Protein AF-A7A6E0-F1 (afdb_monomer_lite)

pLDDT: mean 77.54, std 18.57, range [25.53, 94.31]

Structure (mmCIF, N/CA/C/O backbone):
data_AF-A7A6E0-F1
#
_entry.id   AF-A7A6E0-F1
#
loop_
_atom_site.group_PDB
_atom_site.id
_atom_site.type_symbol
_atom_site.label_atom_id
_atom_site.label_alt_id
_atom_site.label_comp_id
_atom_site.label_asym_id
_atom_site.label_entity_id
_atom_site.label_seq_id
_atom_site.pdbx_PDB_ins_code
_atom_site.Cartn_x
_atom_site.Cartn_y
_atom_site.Cartn_z
_atom_site.occupancy
_atom_site.B_iso_or_equiv
_atom_site.auth_seq_id
_atom_site.auth_comp_id
_atom_site.auth_asym_id
_atom_site.auth_atom_id
_atom_site.pdbx_PDB_model_num
ATOM 1 N N . MET A 1 1 ? -5.226 5.554 20.404 1.00 52.41 1 MET A N 1
ATOM 2 C CA . MET A 1 1 ? -4.936 4.900 19.117 1.00 52.41 1 MET A CA 1
ATOM 3 C C . MET A 1 1 ? -5.571 3.528 19.182 1.00 52.41 1 MET A C 1
ATOM 5 O O . MET A 1 1 ? -5.140 2.725 19.998 1.00 52.41 1 MET A O 1
ATOM 9 N N . GLY A 1 2 ? -6.699 3.345 18.499 1.00 68.44 2 GLY A N 1
ATOM 10 C CA . GLY A 1 2 ? -7.422 2.074 18.476 1.00 68.44 2 GLY A CA 1
ATOM 11 C C . GLY A 1 2 ? -6.882 1.153 17.385 1.00 68.44 2 GLY A C 1
ATOM 12 O O . GLY A 1 2 ? -6.129 1.584 16.515 1.00 68.44 2 GLY A O 1
ATOM 13 N N . ARG A 1 3 ? -7.260 -0.125 17.445 1.00 83.88 3 ARG A N 1
ATOM 14 C CA . ARG A 1 3 ? -7.117 -1.059 16.326 1.00 83.88 3 ARG A CA 1
ATOM 15 C C . ARG A 1 3 ? -8.488 -1.147 15.656 1.00 83.88 3 ARG A C 1
ATOM 17 O O . ARG A 1 3 ? -9.382 -1.706 16.295 1.00 83.88 3 ARG A O 1
ATOM 24 N N . PRO A 1 4 ? -8.682 -0.593 14.444 1.00 90.12 4 PRO A N 1
ATOM 25 C CA . PRO A 1 4 ? -9.969 -0.693 13.776 1.00 90.12 4 PRO A CA 1
ATOM 26 C C . PRO A 1 4 ? -10.285 -2.168 13.513 1.00 90.12 4 PRO A C 1
ATOM 28 O O . PRO A 1 4 ? -9.453 -2.920 12.998 1.00 90.12 4 PRO A O 1
ATOM 31 N N . THR A 1 5 ? -11.482 -2.591 13.900 1.00 87.31 5 THR A N 1
ATOM 32 C CA . THR A 1 5 ? -11.969 -3.968 13.743 1.00 87.31 5 THR A CA 1
ATOM 33 C C . THR A 1 5 ? -12.802 -4.147 12.477 1.00 87.31 5 THR A C 1
ATOM 35 O O . THR A 1 5 ? -12.929 -5.265 11.973 1.00 87.31 5 THR A O 1
ATOM 38 N N . ASN A 1 6 ? -13.318 -3.047 11.924 1.00 90.19 6 ASN A N 1
ATOM 39 C CA . ASN A 1 6 ? -14.008 -2.996 10.641 1.00 90.19 6 ASN A CA 1
ATOM 40 C C . ASN A 1 6 ? -13.585 -1.750 9.828 1.00 90.19 6 ASN A C 1
ATOM 42 O O . ASN A 1 6 ? -13.029 -0.808 10.393 1.00 90.19 6 ASN A O 1
ATOM 46 N N . PRO A 1 7 ? -13.822 -1.735 8.502 1.00 91.69 7 PRO A N 1
ATOM 47 C CA . PRO A 1 7 ? -13.460 -0.609 7.643 1.00 91.69 7 PRO A CA 1
ATOM 48 C C . PRO A 1 7 ? -14.060 0.737 8.042 1.00 91.69 7 PRO A C 1
ATOM 50 O O . PRO A 1 7 ? -13.391 1.755 7.901 1.00 91.69 7 PRO A O 1
ATOM 53 N N . ASP A 1 8 ? -15.301 0.761 8.525 1.00 91.56 8 ASP A N 1
ATOM 54 C CA . ASP A 1 8 ? -16.018 2.012 8.781 1.00 91.56 8 ASP A CA 1
ATOM 55 C C . ASP A 1 8 ? -15.392 2.786 9.959 1.00 91.56 8 ASP A C 1
ATOM 57 O O . ASP A 1 8 ? -15.348 4.017 9.943 1.00 91.56 8 ASP A O 1
ATOM 61 N N . GLU A 1 9 ? -14.779 2.076 10.913 1.00 92.69 9 GLU A N 1
ATOM 62 C CA . GLU A 1 9 ? -14.007 2.667 12.016 1.00 92.69 9 GLU A CA 1
ATOM 63 C C . GLU A 1 9 ? -12.779 3.466 11.544 1.00 92.69 9 GLU A C 1
ATOM 65 O O . GLU A 1 9 ? -12.285 4.318 12.284 1.00 92.69 9 GLU A O 1
ATOM 70 N N . LEU A 1 10 ? -12.279 3.264 10.317 1.00 91.19 10 LEU A N 1
ATOM 71 C CA . LEU A 1 10 ? -11.145 4.044 9.796 1.00 91.19 10 LEU A CA 1
ATOM 72 C C . LEU A 1 10 ? -11.450 5.547 9.725 1.00 91.19 10 LEU A C 1
ATOM 74 O O . LEU A 1 10 ? -10.531 6.355 9.851 1.00 91.19 10 LEU A O 1
ATOM 78 N N . ALA A 1 11 ? -12.722 5.930 9.571 1.00 90.06 11 ALA A N 1
ATOM 79 C CA . ALA A 1 11 ? -13.142 7.331 9.567 1.00 90.06 11 ALA A CA 1
ATOM 80 C C . ALA A 1 11 ? -12.961 8.019 10.935 1.00 90.06 11 ALA A C 1
ATOM 82 O O . ALA A 1 11 ? -12.875 9.246 11.006 1.00 90.06 11 ALA A O 1
ATOM 83 N N . GLU A 1 12 ? -12.881 7.238 12.013 1.00 91.00 12 GLU A N 1
ATOM 84 C CA . GLU A 1 12 ? -12.679 7.714 13.385 1.00 91.00 12 GLU A CA 1
ATOM 85 C C . GLU A 1 12 ? -11.194 7.748 13.785 1.00 91.00 12 GLU A C 1
ATOM 87 O O . GLU A 1 12 ? -10.837 8.269 14.844 1.00 91.00 12 GLU A O 1
ATOM 92 N N . HIS A 1 13 ? -10.311 7.210 12.938 1.00 91.62 13 HIS A N 1
ATOM 93 C CA . HIS A 1 13 ? -8.877 7.116 13.189 1.00 91.62 13 HIS A CA 1
ATOM 94 C C . HIS A 1 13 ? -8.094 8.205 12.451 1.00 91.62 13 HIS A C 1
ATOM 96 O O . HIS A 1 13 ? -8.514 8.756 11.432 1.00 91.62 13 HIS A O 1
ATOM 102 N N . VAL A 1 14 ? -6.898 8.509 12.964 1.00 92.25 14 VAL A N 1
ATOM 103 C CA . VAL A 1 14 ? -5.957 9.371 12.246 1.00 92.25 14 VAL A CA 1
ATOM 104 C C . VAL A 1 14 ? -5.436 8.598 11.043 1.00 92.25 14 VAL A C 1
ATOM 106 O O . VAL A 1 14 ? -4.743 7.595 11.203 1.00 92.25 14 VAL A O 1
ATOM 109 N N . THR A 1 15 ? -5.762 9.073 9.845 1.00 92.50 15 THR A N 1
ATOM 110 C CA . THR A 1 15 ? -5.303 8.484 8.584 1.00 92.50 15 THR A CA 1
ATOM 111 C C . THR A 1 15 ? -4.306 9.394 7.876 1.00 92.50 15 THR A C 1
ATOM 113 O O . THR A 1 15 ? -4.340 10.621 8.017 1.00 92.50 15 THR A O 1
ATOM 116 N N . LEU A 1 16 ? -3.398 8.786 7.123 1.00 91.44 16 LEU A N 1
ATOM 117 C CA . LEU A 1 16 ? -2.442 9.438 6.237 1.00 91.44 16 LEU A CA 1
ATOM 118 C C . LEU A 1 16 ? -2.724 8.922 4.828 1.00 91.44 16 LEU A C 1
ATOM 120 O O . LEU A 1 16 ? -2.949 7.727 4.647 1.00 91.44 16 LEU A O 1
ATOM 124 N N . SER A 1 17 ? -2.750 9.806 3.836 1.00 88.50 17 SER A N 1
ATOM 125 C CA . SER A 1 17 ? -3.160 9.427 2.482 1.00 88.50 17 SER A CA 1
ATOM 126 C C . SER A 1 17 ? -2.133 9.840 1.444 1.00 88.50 17 SER A C 1
ATOM 128 O O . SER A 1 17 ? -1.552 10.925 1.521 1.00 88.50 17 SER A O 1
ATOM 130 N N . ILE A 1 18 ? -1.949 8.968 0.454 1.00 81.75 18 ILE A N 1
ATOM 131 C CA . ILE A 1 18 ? -1.327 9.321 -0.813 1.00 81.75 18 ILE A CA 1
ATOM 132 C C . ILE A 1 18 ? -2.456 9.676 -1.783 1.00 81.75 18 ILE A C 1
ATOM 134 O O . ILE A 1 18 ? -3.213 8.809 -2.213 1.00 81.75 18 ILE A O 1
ATOM 138 N N . SER A 1 19 ? -2.667 10.959 -2.058 1.00 71.88 19 SER A N 1
ATOM 139 C CA . SER A 1 19 ? -3.708 11.365 -3.005 1.00 71.88 19 SER A CA 1
ATOM 140 C C . SER A 1 19 ? -3.398 12.715 -3.625 1.00 71.88 19 SER A C 1
ATOM 142 O O . SER A 1 19 ? -2.947 13.636 -2.949 1.00 71.88 19 SER A O 1
ATOM 144 N N . GLU A 1 20 ? -3.686 12.808 -4.918 1.00 58.03 20 GLU A N 1
ATOM 145 C CA . GLU A 1 20 ? -3.647 14.039 -5.707 1.00 58.03 20 GLU A CA 1
ATOM 146 C C . GLU A 1 20 ? -5.023 14.735 -5.765 1.00 58.03 20 GLU A C 1
ATOM 148 O O . GLU A 1 20 ? -5.102 15.879 -6.206 1.00 58.03 20 GLU A O 1
ATOM 153 N N . ASP A 1 21 ? -6.102 14.074 -5.318 1.00 59.97 21 ASP A N 1
ATOM 154 C CA . ASP A 1 21 ? -7.482 14.561 -5.449 1.00 59.97 21 ASP A CA 1
ATOM 155 C C . ASP A 1 21 ? -8.117 14.848 -4.078 1.00 59.97 21 ASP A C 1
ATOM 157 O O . ASP A 1 21 ? -8.512 13.951 -3.325 1.00 59.97 21 ASP A O 1
ATOM 161 N N . ASP A 1 22 ? -8.195 16.137 -3.751 1.00 56.34 22 ASP A N 1
ATOM 162 C CA . ASP A 1 22 ? -8.645 16.679 -2.465 1.00 56.34 22 ASP A CA 1
ATOM 163 C C . ASP A 1 22 ? -10.154 16.463 -2.230 1.00 56.34 22 ASP A C 1
ATOM 165 O O . ASP A 1 22 ? -10.637 16.454 -1.098 1.00 56.34 22 ASP A O 1
ATOM 169 N N . ALA A 1 23 ? -10.930 16.256 -3.302 1.00 55.97 23 ALA A N 1
ATOM 170 C CA . ALA A 1 23 ? -12.384 16.323 -3.222 1.00 55.97 23 ALA A CA 1
ATOM 171 C C . ALA A 1 23 ? -13.017 15.133 -2.484 1.00 55.97 23 ALA A C 1
ATOM 173 O O . ALA A 1 23 ? -14.088 15.311 -1.898 1.00 55.97 23 ALA A O 1
ATOM 174 N N . ARG A 1 24 ? -12.408 13.933 -2.513 1.00 60.00 24 ARG A N 1
ATOM 175 C CA . ARG A 1 24 ? -12.902 12.720 -1.819 1.00 60.00 24 ARG A CA 1
ATOM 176 C C . ARG A 1 24 ? -11.765 11.738 -1.540 1.00 60.00 24 ARG A C 1
ATOM 178 O O . ARG A 1 24 ? -11.550 10.800 -2.304 1.00 60.00 24 ARG A O 1
ATOM 185 N N . GLN A 1 25 ? -11.084 11.911 -0.412 1.00 77.94 25 GLN A N 1
ATOM 186 C CA . GLN A 1 25 ? -10.155 10.910 0.116 1.00 77.94 25 GLN A CA 1
ATOM 187 C C . GLN A 1 25 ? -10.952 9.655 0.484 1.00 77.94 25 GLN A C 1
ATOM 189 O O . GLN A 1 25 ? -11.584 9.589 1.536 1.00 77.94 25 GLN A O 1
ATOM 194 N N . ARG A 1 26 ? -11.003 8.689 -0.432 1.00 86.19 26 ARG A N 1
ATOM 195 C CA . ARG A 1 26 ? -11.821 7.487 -0.295 1.00 86.19 26 ARG A CA 1
ATOM 196 C C . ARG A 1 26 ? -10.959 6.256 -0.470 1.00 86.19 26 ARG A C 1
ATOM 198 O O . ARG A 1 26 ? -10.332 6.081 -1.511 1.00 86.19 26 ARG A O 1
ATOM 205 N N . TRP A 1 27 ? -10.991 5.377 0.519 1.00 88.94 27 TRP A N 1
ATOM 206 C CA . TRP A 1 27 ? -10.395 4.054 0.404 1.00 88.94 27 TRP A CA 1
ATOM 207 C C . TRP A 1 27 ? -11.464 3.052 -0.007 1.00 88.94 27 TRP A C 1
ATOM 209 O O . TRP A 1 27 ? -12.527 2.971 0.606 1.00 88.94 27 TRP A O 1
ATOM 219 N N . GLU A 1 28 ? -11.187 2.309 -1.071 1.00 89.00 28 GLU A N 1
ATOM 220 C CA . GLU A 1 28 ? -11.966 1.139 -1.459 1.00 89.00 28 GLU A CA 1
ATOM 221 C C . GLU A 1 28 ? -11.259 -0.099 -0.909 1.00 89.00 28 GLU A C 1
ATOM 223 O O . GLU A 1 28 ? -10.079 -0.313 -1.175 1.00 89.00 28 GLU A O 1
ATOM 228 N N . LEU A 1 29 ? -11.967 -0.875 -0.096 1.00 90.12 29 LEU A N 1
ATOM 229 C CA . LEU A 1 29 ? -11.460 -2.046 0.601 1.00 90.12 29 LEU A CA 1
ATOM 230 C C . LEU A 1 29 ? -12.304 -3.254 0.204 1.00 90.12 29 LEU A C 1
ATOM 232 O O . LEU A 1 29 ? -13.528 -3.236 0.323 1.00 90.12 29 LEU A O 1
ATOM 236 N N . HIS A 1 30 ? -11.642 -4.302 -0.263 1.00 88.44 30 HIS A N 1
ATOM 237 C CA . HIS A 1 30 ? -12.234 -5.580 -0.624 1.00 88.44 30 HIS A CA 1
ATOM 238 C C . HIS A 1 30 ? -12.072 -6.551 0.541 1.00 88.44 30 HIS A C 1
ATOM 240 O O . HIS A 1 30 ? -10.948 -6.855 0.940 1.00 88.44 30 HIS A O 1
ATOM 246 N N . GLY A 1 31 ? -13.189 -6.996 1.095 1.00 87.56 31 GLY A N 1
ATOM 247 C CA . GLY A 1 31 ? -13.259 -7.902 2.230 1.00 87.56 31 GLY A CA 1
ATOM 248 C C . GLY A 1 31 ? -13.436 -9.366 1.821 1.00 87.56 31 GLY A C 1
ATOM 249 O O . GLY A 1 31 ? -13.402 -9.707 0.630 1.00 87.56 31 GLY A O 1
ATOM 250 N N . PRO A 1 32 ? -13.643 -10.251 2.810 1.00 83.44 32 PRO A N 1
ATOM 251 C CA . PRO A 1 32 ? -14.015 -11.638 2.559 1.00 83.44 32 PRO A CA 1
ATOM 252 C C . PRO A 1 32 ? -15.332 -11.724 1.770 1.00 83.44 32 PRO A C 1
ATOM 254 O O . PRO A 1 32 ? -16.127 -10.786 1.737 1.00 83.44 32 PRO A O 1
ATOM 257 N N . ASP A 1 33 ? -15.543 -12.849 1.087 1.00 83.62 33 ASP A N 1
ATOM 258 C CA . ASP A 1 33 ? -16.775 -13.147 0.339 1.00 83.62 33 ASP A CA 1
ATOM 259 C C . ASP A 1 33 ? -17.145 -12.131 -0.763 1.00 83.62 33 ASP A C 1
ATOM 261 O O . ASP A 1 33 ? -18.291 -12.049 -1.205 1.00 83.62 33 ASP A O 1
ATOM 265 N N . GLY A 1 34 ? -16.154 -11.378 -1.258 1.00 83.75 34 GLY A N 1
ATOM 266 C CA . GLY A 1 34 ? -16.340 -10.388 -2.323 1.00 83.75 34 GLY A CA 1
ATOM 267 C C . GL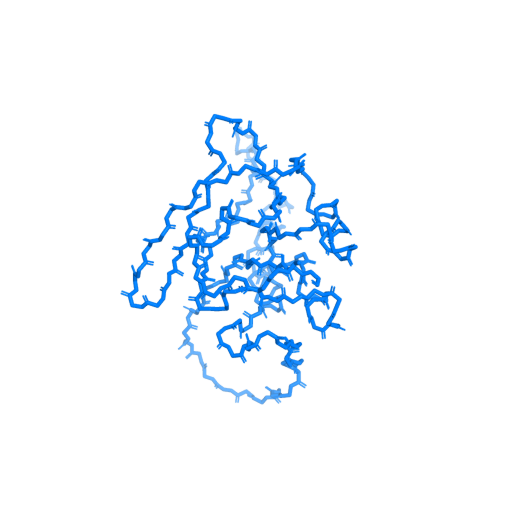Y A 1 34 ? -16.950 -9.073 -1.841 1.00 83.75 34 GLY A C 1
ATOM 268 O O . GLY A 1 34 ? -17.394 -8.267 -2.661 1.00 83.75 34 GLY A O 1
ATOM 269 N N . GLU A 1 35 ? -16.974 -8.847 -0.529 1.00 90.44 35 GLU A N 1
ATOM 270 C CA . GLU A 1 35 ? -17.453 -7.607 0.056 1.00 90.44 35 GLU A CA 1
ATOM 271 C C . GLU A 1 35 ? -16.611 -6.412 -0.406 1.00 90.44 35 GLU A C 1
ATOM 273 O O . GLU A 1 35 ? -15.391 -6.497 -0.521 1.00 90.44 35 GLU A O 1
ATOM 278 N N . VAL A 1 36 ? -17.259 -5.275 -0.661 1.00 90.50 36 VAL A N 1
ATOM 279 C CA . VAL A 1 36 ? -16.574 -4.017 -0.972 1.00 90.50 36 VAL A CA 1
ATOM 280 C C . VAL A 1 36 ? -17.070 -2.943 -0.019 1.00 90.50 36 VAL A C 1
ATOM 282 O O . VAL A 1 36 ? -18.277 -2.743 0.145 1.00 90.50 36 VAL A O 1
ATOM 285 N N . ARG A 1 37 ? -16.135 -2.239 0.611 1.00 91.38 37 ARG A N 1
ATOM 286 C CA . ARG A 1 37 ? -16.395 -1.081 1.462 1.00 91.38 37 ARG A CA 1
ATOM 287 C C . ARG A 1 37 ? -15.670 0.132 0.923 1.00 91.38 37 ARG A C 1
ATOM 289 O O . ARG A 1 37 ? -14.507 0.061 0.548 1.00 91.38 37 ARG A O 1
ATOM 296 N N . LYS A 1 38 ? -16.387 1.248 0.860 1.00 90.94 38 LYS A N 1
ATOM 297 C CA . LYS A 1 38 ? -15.853 2.538 0.434 1.00 90.94 38 LYS A CA 1
ATOM 298 C C . LYS A 1 38 ? -15.913 3.466 1.630 1.00 90.94 38 LYS A C 1
ATOM 300 O O 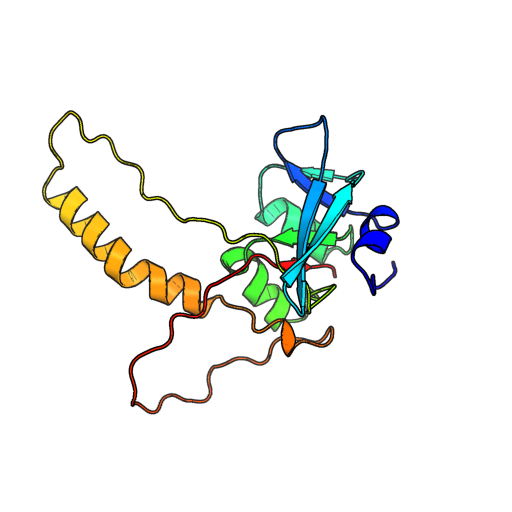. LYS A 1 38 ? -17.001 3.884 2.008 1.00 90.94 38 LYS A O 1
ATOM 305 N N . VAL A 1 39 ? -14.758 3.760 2.205 1.00 90.44 39 VAL A N 1
ATOM 306 C CA . VAL A 1 39 ? -14.653 4.572 3.415 1.00 90.44 39 VAL A CA 1
ATOM 307 C C . VAL A 1 39 ? -14.189 5.962 3.024 1.00 90.44 39 VAL A C 1
ATOM 309 O O . VAL A 1 39 ? -13.161 6.112 2.362 1.00 90.44 39 VAL A O 1
ATOM 312 N N . GLU A 1 40 ? -14.965 6.973 3.396 1.00 90.06 40 GLU A N 1
ATOM 313 C CA . GLU A 1 40 ? -14.566 8.370 3.246 1.00 90.06 40 GLU A CA 1
ATOM 314 C C . GLU A 1 40 ? -13.730 8.787 4.448 1.00 90.06 40 GLU A C 1
ATOM 316 O O . GLU A 1 40 ? -14.111 8.575 5.598 1.00 90.06 40 GLU A O 1
ATOM 321 N N . LEU A 1 41 ? -12.574 9.373 4.169 1.00 88.12 41 LEU A N 1
ATOM 322 C CA . LEU A 1 41 ? -11.570 9.699 5.163 1.00 88.12 41 LEU A CA 1
ATOM 323 C C . LEU A 1 41 ? -11.312 11.196 5.189 1.00 88.12 41 LEU A C 1
ATOM 325 O O . LEU A 1 41 ? -11.511 11.914 4.209 1.00 88.12 41 LEU A O 1
ATOM 329 N N . LYS A 1 42 ? -10.812 11.655 6.333 1.00 88.19 42 LYS A N 1
ATOM 330 C CA . LYS A 1 42 ? -10.268 13.000 6.515 1.00 88.19 42 LYS A CA 1
ATOM 331 C C . LYS A 1 42 ? -8.807 12.859 6.944 1.00 88.19 42 LYS A C 1
ATOM 333 O O . LYS A 1 42 ? -8.533 12.909 8.145 1.00 88.19 42 LYS A O 1
ATOM 338 N N . PRO A 1 43 ? -7.884 12.611 5.995 1.00 89.12 43 PRO A N 1
ATOM 339 C CA . PRO A 1 43 ? -6.490 12.374 6.321 1.00 89.12 43 PRO A CA 1
ATOM 340 C C . PRO A 1 43 ? -5.894 13.585 7.026 1.00 89.12 43 PRO A C 1
ATOM 342 O O . PRO A 1 43 ? -6.113 14.729 6.629 1.00 89.12 43 PRO A O 1
ATOM 345 N N . ARG A 1 44 ? -5.116 13.331 8.074 1.00 89.44 44 ARG A N 1
ATOM 346 C CA . ARG A 1 44 ? -4.410 14.383 8.809 1.00 89.44 44 ARG A CA 1
ATOM 347 C C . ARG A 1 44 ? -3.173 14.863 8.064 1.00 89.44 44 ARG A C 1
ATOM 349 O O . ARG A 1 44 ? -2.785 16.020 8.193 1.00 89.44 44 ARG A O 1
ATOM 356 N N . VAL A 1 45 ? -2.558 13.956 7.314 1.00 88.69 45 VAL A N 1
ATOM 357 C CA . VAL A 1 45 ? -1.430 14.235 6.435 1.00 88.69 45 VAL A CA 1
ATOM 358 C C . VAL A 1 45 ? -1.759 13.676 5.064 1.00 88.69 45 VAL A C 1
ATOM 360 O O . VAL A 1 45 ? -2.223 12.541 4.937 1.00 88.69 45 VAL A O 1
ATOM 363 N N . MET A 1 46 ? -1.490 14.481 4.046 1.00 87.38 46 MET A N 1
ATOM 364 C CA . MET A 1 46 ? -1.507 14.057 2.657 1.00 87.38 46 MET A CA 1
ATOM 365 C C . MET A 1 46 ? -0.102 14.224 2.096 1.00 87.38 46 MET A C 1
ATOM 367 O O . MET A 1 46 ? 0.549 15.241 2.333 1.00 87.38 46 MET A O 1
ATOM 371 N N . GLY A 1 47 ? 0.376 13.200 1.402 1.00 82.25 47 GLY A N 1
ATOM 372 C CA . GLY A 1 47 ? 1.695 13.183 0.788 1.00 82.25 47 GLY A CA 1
ATOM 373 C C . GLY A 1 47 ? 1.666 12.529 -0.580 1.00 82.25 47 GLY A C 1
ATOM 374 O O . GLY A 1 47 ? 0.654 11.981 -0.999 1.00 82.25 47 GLY A O 1
ATOM 375 N N . PHE A 1 48 ? 2.801 12.572 -1.264 1.00 82.00 48 PHE A N 1
ATOM 376 C CA . PHE A 1 48 ? 3.006 11.967 -2.587 1.00 82.00 48 PHE A CA 1
ATOM 377 C C . PHE A 1 48 ? 4.187 10.985 -2.590 1.00 82.00 48 PHE A C 1
ATOM 379 O O . PHE A 1 48 ? 4.593 10.500 -3.641 1.00 82.00 48 PHE A O 1
ATOM 386 N N . ASP A 1 49 ? 4.733 10.679 -1.411 1.00 87.12 49 ASP A N 1
ATOM 387 C CA . ASP A 1 49 ? 5.903 9.825 -1.246 1.00 87.12 49 ASP A CA 1
ATOM 388 C C . ASP A 1 49 ? 5.640 8.734 -0.201 1.00 87.12 49 ASP A C 1
ATOM 390 O O . ASP A 1 49 ? 5.295 9.020 0.950 1.00 87.12 49 ASP A O 1
ATOM 394 N N . PHE A 1 50 ? 5.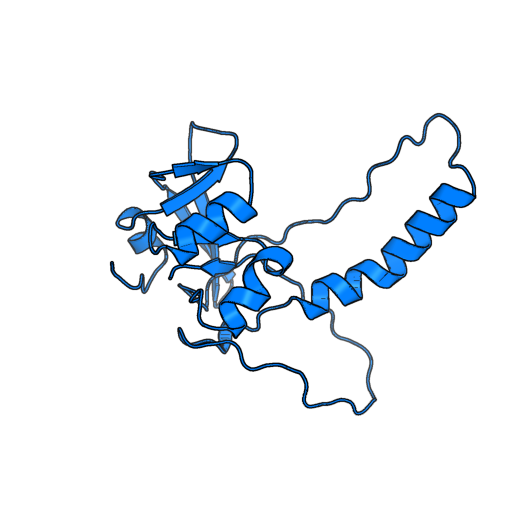786 7.471 -0.604 1.00 90.88 50 PHE A N 1
ATOM 395 C CA . PHE A 1 50 ? 5.549 6.327 0.278 1.00 90.88 50 PHE A CA 1
ATOM 396 C C . PHE A 1 50 ? 6.540 6.258 1.452 1.00 90.88 50 PHE A C 1
ATOM 398 O O . PHE A 1 50 ? 6.066 6.089 2.573 1.00 90.88 50 PHE A O 1
ATOM 405 N N . PRO A 1 51 ? 7.866 6.432 1.260 1.00 92.25 51 PRO A N 1
ATOM 406 C CA . PRO A 1 51 ? 8.822 6.587 2.356 1.00 92.25 51 PRO A CA 1
ATOM 407 C C . PRO A 1 51 ? 8.410 7.615 3.416 1.00 92.25 51 PRO A C 1
ATOM 409 O O . PRO A 1 51 ? 8.485 7.319 4.606 1.00 92.25 51 PRO A O 1
ATOM 412 N N . MET A 1 52 ? 7.917 8.792 3.013 1.00 93.00 52 MET A N 1
ATOM 413 C CA . MET A 1 52 ? 7.415 9.795 3.960 1.00 93.00 52 MET A CA 1
ATOM 414 C C . MET A 1 52 ? 6.241 9.262 4.796 1.00 93.00 52 MET A C 1
ATOM 416 O O . MET A 1 52 ? 6.236 9.395 6.020 1.00 93.00 52 MET A O 1
ATOM 420 N N . LEU A 1 53 ? 5.236 8.664 4.149 1.00 93.25 53 LEU A N 1
ATOM 421 C CA . LEU A 1 53 ? 4.059 8.120 4.836 1.00 93.25 53 LEU A CA 1
ATOM 422 C C . LEU A 1 53 ? 4.412 6.933 5.739 1.00 93.25 53 LEU A C 1
ATOM 424 O O . LEU A 1 53 ? 3.849 6.809 6.823 1.00 93.25 53 LEU A O 1
ATOM 428 N N . MET A 1 54 ? 5.354 6.094 5.309 1.00 94.31 54 MET A N 1
ATOM 429 C CA . MET A 1 54 ? 5.890 4.980 6.085 1.00 94.31 54 MET A CA 1
ATOM 430 C C . MET A 1 54 ? 6.594 5.478 7.347 1.00 94.31 54 MET A C 1
ATOM 432 O O . MET A 1 54 ? 6.236 5.041 8.433 1.00 94.31 54 MET A O 1
ATOM 436 N N . ALA A 1 55 ? 7.490 6.461 7.232 1.00 93.75 55 ALA A N 1
ATOM 437 C CA . ALA A 1 55 ? 8.168 7.040 8.390 1.00 93.75 55 ALA A CA 1
ATOM 438 C C . ALA A 1 55 ? 7.174 7.649 9.396 1.00 93.75 55 ALA A C 1
ATOM 440 O O . ALA A 1 55 ? 7.324 7.490 10.602 1.00 93.75 55 ALA A O 1
ATOM 441 N N . LEU A 1 56 ? 6.118 8.322 8.923 1.00 93.56 56 LEU A N 1
ATOM 442 C CA . LEU A 1 56 ? 5.059 8.831 9.802 1.00 93.56 56 LEU A CA 1
ATOM 443 C C . LEU A 1 56 ? 4.278 7.698 10.483 1.00 93.56 56 LEU A C 1
ATOM 445 O O . LEU A 1 56 ? 3.949 7.809 11.665 1.00 93.56 56 LEU A O 1
ATOM 449 N N . ALA A 1 57 ? 3.986 6.620 9.756 1.00 93.56 57 ALA A N 1
ATOM 450 C CA . ALA A 1 57 ? 3.317 5.452 10.313 1.00 93.56 57 ALA A CA 1
ATOM 451 C C . ALA A 1 57 ? 4.177 4.779 11.390 1.00 93.56 57 ALA A C 1
ATOM 453 O O . ALA A 1 57 ? 3.656 4.545 12.471 1.00 93.56 57 ALA A O 1
ATOM 454 N N . GLU A 1 58 ? 5.479 4.584 11.154 1.00 93.62 58 GLU A N 1
ATOM 455 C CA . GLU A 1 58 ? 6.449 4.018 12.113 1.00 93.62 58 GLU A CA 1
ATOM 456 C C . GLU A 1 58 ? 6.577 4.854 13.395 1.00 93.62 58 GLU A C 1
ATOM 458 O O . GLU A 1 58 ? 6.814 4.322 14.476 1.00 93.62 58 GLU A O 1
ATOM 463 N N . GLN A 1 59 ? 6.394 6.175 13.302 1.00 93.06 59 GLN A N 1
ATOM 464 C CA . GLN A 1 59 ? 6.347 7.065 14.469 1.00 93.06 59 GLN A CA 1
ATOM 465 C C . GLN A 1 59 ? 4.974 7.080 15.167 1.00 93.06 59 GLN A C 1
ATOM 467 O O . GLN A 1 59 ? 4.751 7.878 16.079 1.00 93.06 59 GLN A O 1
ATOM 472 N N . GLY A 1 60 ? 4.027 6.242 14.736 1.00 91.00 60 GLY A N 1
ATOM 473 C CA . GLY A 1 60 ? 2.691 6.152 15.318 1.00 91.00 60 GLY A CA 1
ATOM 474 C C . GLY A 1 60 ? 1.811 7.365 15.031 1.00 91.00 60 GLY A C 1
ATOM 475 O O . GLY A 1 60 ? 0.922 7.675 15.820 1.00 91.00 60 GLY A O 1
ATOM 476 N N . VAL A 1 61 ? 2.037 8.086 13.928 1.00 92.88 61 VAL A N 1
ATOM 477 C CA . VAL A 1 61 ? 1.235 9.275 13.587 1.00 92.88 61 VAL A CA 1
ATOM 478 C C . VAL A 1 61 ? -0.172 8.891 13.119 1.00 92.88 61 VAL A C 1
ATOM 480 O O . VAL A 1 61 ? -1.119 9.634 13.383 1.00 92.88 61 VAL A O 1
ATOM 483 N N . GLY A 1 62 ? -0.336 7.747 12.451 1.00 91.94 62 GLY A N 1
ATOM 484 C CA . GLY A 1 62 ? -1.635 7.279 11.973 1.00 91.94 62 GLY A CA 1
ATOM 485 C C . GLY A 1 62 ? -1.569 6.041 11.079 1.00 91.94 62 GLY A C 1
ATOM 486 O O . GLY A 1 62 ? -0.521 5.418 10.930 1.00 91.94 62 GLY A O 1
ATOM 487 N N . ILE A 1 63 ? -2.714 5.720 10.478 1.00 93.69 63 ILE A N 1
ATOM 488 C CA . ILE A 1 63 ? -2.925 4.580 9.577 1.00 93.69 63 ILE A CA 1
ATOM 489 C C . ILE A 1 63 ? -2.738 5.035 8.133 1.00 93.69 63 ILE A C 1
ATOM 491 O O . ILE A 1 63 ? -3.285 6.063 7.735 1.00 93.69 63 ILE A O 1
ATOM 495 N N . THR A 1 64 ? -2.019 4.265 7.325 1.00 92.31 64 THR A N 1
ATOM 496 C CA . THR A 1 64 ? -1.773 4.595 5.914 1.00 92.31 64 THR A CA 1
ATOM 497 C C . THR A 1 64 ? -1.903 3.372 5.012 1.00 92.31 64 THR A C 1
ATOM 499 O O . THR A 1 64 ? -1.838 2.230 5.475 1.00 92.31 64 THR A O 1
ATOM 502 N N . LEU A 1 65 ? -2.075 3.612 3.711 1.00 89.31 65 LEU A N 1
ATOM 503 C CA . LEU A 1 65 ? -1.990 2.576 2.685 1.00 89.31 65 LEU A CA 1
ATOM 504 C C . LEU A 1 65 ? -0.608 2.605 2.045 1.00 89.31 65 LEU A C 1
ATOM 506 O O . LEU A 1 65 ? -0.199 3.620 1.479 1.00 89.31 65 LEU A O 1
ATOM 510 N N . LEU A 1 66 ? 0.088 1.472 2.103 1.00 88.62 66 LEU A N 1
ATOM 511 C CA . LEU A 1 66 ? 1.406 1.308 1.502 1.00 88.62 66 LEU A CA 1
ATOM 512 C C . LEU A 1 66 ? 1.414 0.082 0.575 1.00 88.62 66 LEU A C 1
ATOM 514 O O . LEU A 1 66 ? 0.770 -0.931 0.875 1.00 88.62 66 LEU A O 1
ATOM 518 N N . PRO A 1 67 ? 2.143 0.138 -0.553 1.00 87.25 67 PRO A N 1
ATOM 519 C CA . PRO A 1 67 ? 2.463 -1.052 -1.321 1.00 87.25 67 PRO A CA 1
ATOM 520 C C . PRO A 1 67 ? 3.280 -2.020 -0.465 1.00 87.25 67 PRO A C 1
ATOM 522 O O . PRO A 1 67 ? 4.212 -1.600 0.224 1.00 87.25 67 PRO A O 1
ATOM 525 N N . GLU A 1 68 ? 3.003 -3.320 -0.578 1.00 87.38 68 GLU A N 1
ATOM 526 C CA . GLU A 1 68 ? 3.771 -4.366 0.115 1.00 87.38 68 GLU A CA 1
ATOM 527 C C . GLU A 1 68 ? 5.275 -4.266 -0.205 1.00 87.38 68 GLU A C 1
ATOM 529 O O . GLU A 1 68 ? 6.117 -4.421 0.673 1.00 87.38 68 GLU A O 1
ATOM 534 N N . THR A 1 69 ? 5.639 -3.867 -1.430 1.00 84.94 69 THR A N 1
ATOM 535 C CA . THR A 1 69 ? 7.038 -3.629 -1.833 1.00 84.94 69 THR A CA 1
ATOM 536 C C . THR A 1 69 ? 7.757 -2.546 -1.027 1.00 84.94 69 THR A C 1
ATOM 538 O O . THR A 1 69 ? 8.981 -2.491 -1.070 1.00 84.94 69 THR A O 1
ATOM 541 N N . VAL A 1 70 ? 7.020 -1.670 -0.340 1.00 88.88 70 VAL A N 1
ATOM 542 C CA . VAL A 1 70 ? 7.571 -0.604 0.505 1.00 88.88 70 VAL A CA 1
ATOM 543 C C . VAL A 1 70 ? 7.584 -1.027 1.973 1.00 88.88 70 VAL A C 1
ATOM 545 O O . VAL A 1 70 ? 8.605 -0.881 2.634 1.00 88.88 70 VAL A O 1
ATOM 548 N N . CYS A 1 71 ? 6.475 -1.565 2.487 1.00 90.50 71 CYS A N 1
ATOM 549 C CA . CYS A 1 71 ? 6.299 -1.774 3.928 1.00 90.50 71 CYS A CA 1
ATOM 550 C C . CYS A 1 71 ? 6.607 -3.194 4.426 1.00 90.50 71 CYS A C 1
ATOM 552 O O . CYS A 1 71 ? 6.668 -3.399 5.637 1.00 90.50 71 CYS A O 1
ATOM 554 N N . ALA A 1 72 ? 6.808 -4.181 3.546 1.00 89.44 72 ALA A N 1
ATOM 555 C CA . ALA A 1 72 ? 6.867 -5.581 3.968 1.00 89.44 72 ALA A CA 1
ATOM 556 C C . ALA A 1 72 ? 7.996 -5.900 4.959 1.00 89.44 72 ALA A C 1
ATOM 558 O O . ALA A 1 72 ? 7.788 -6.689 5.878 1.00 89.44 72 ALA A O 1
ATOM 559 N N . GLU A 1 73 ? 9.165 -5.272 4.816 1.00 89.31 73 GLU A N 1
ATOM 560 C CA . GLU A 1 73 ? 10.269 -5.438 5.771 1.00 89.31 73 GLU A CA 1
ATOM 561 C C . GLU A 1 73 ? 9.940 -4.856 7.149 1.00 89.31 73 GLU A C 1
ATOM 563 O O . GLU A 1 73 ? 10.157 -5.526 8.155 1.00 89.31 73 GLU A O 1
ATOM 568 N N . ALA A 1 74 ? 9.372 -3.650 7.209 1.00 90.12 74 ALA A N 1
ATOM 569 C CA . ALA A 1 74 ? 8.978 -3.028 8.473 1.00 90.12 74 ALA A CA 1
ATOM 570 C C . ALA A 1 74 ? 7.872 -3.829 9.179 1.00 90.12 74 ALA A C 1
ATOM 572 O O . ALA A 1 74 ? 7.908 -4.009 10.396 1.00 90.12 74 ALA A O 1
ATOM 573 N N . VAL A 1 75 ? 6.942 -4.417 8.415 1.00 90.44 75 VAL A N 1
ATOM 574 C CA . VAL A 1 75 ? 5.932 -5.338 8.960 1.00 90.44 75 VAL A CA 1
ATOM 575 C C . VAL A 1 75 ? 6.563 -6.624 9.505 1.00 90.44 75 VAL A C 1
ATOM 577 O O . VAL A 1 75 ? 6.204 -7.078 10.591 1.00 90.44 75 VAL A O 1
ATOM 580 N N . ARG A 1 76 ? 7.527 -7.219 8.789 1.00 86.62 76 ARG A N 1
ATOM 581 C CA . ARG A 1 76 ? 8.271 -8.400 9.270 1.00 86.62 76 ARG A CA 1
ATOM 582 C C . ARG A 1 76 ? 9.047 -8.111 10.557 1.00 86.62 76 ARG A C 1
ATOM 584 O O . ARG A 1 76 ? 9.085 -8.952 11.450 1.00 86.62 76 ARG A O 1
ATOM 591 N N . ARG A 1 77 ? 9.622 -6.912 10.678 1.00 88.56 77 ARG A N 1
ATOM 592 C CA . ARG A 1 77 ? 10.363 -6.459 11.870 1.00 88.56 77 ARG A CA 1
ATOM 593 C C . ARG A 1 77 ? 9.467 -6.085 13.050 1.00 88.56 77 ARG A C 1
ATOM 595 O O . ARG A 1 77 ? 9.977 -5.922 14.154 1.00 88.56 77 ARG A O 1
ATOM 602 N N . GLY A 1 78 ? 8.157 -5.964 12.833 1.00 88.25 78 GLY A N 1
ATOM 603 C CA . GLY A 1 78 ? 7.213 -5.486 13.843 1.00 88.25 78 GLY A CA 1
ATOM 604 C C . GLY A 1 78 ? 7.313 -3.982 14.112 1.00 88.25 78 GLY A C 1
ATOM 605 O O . GLY A 1 78 ? 6.830 -3.522 15.139 1.00 88.25 78 GLY A O 1
ATOM 606 N N . GLU A 1 79 ? 7.943 -3.228 13.209 1.00 90.25 79 GLU A N 1
ATOM 607 C CA . GLU A 1 79 ? 7.971 -1.757 13.219 1.00 90.25 79 GLU A CA 1
ATOM 608 C C . GLU A 1 79 ? 6.648 -1.179 12.684 1.00 90.25 79 GLU A C 1
ATOM 610 O O . GLU A 1 79 ? 6.281 -0.050 13.000 1.00 90.25 79 GLU A O 1
ATOM 615 N N . LEU A 1 80 ? 5.920 -1.978 11.895 1.00 91.69 80 LEU A N 1
ATOM 616 C CA . LEU A 1 80 ? 4.559 -1.716 11.441 1.00 91.69 80 LEU A CA 1
ATOM 617 C C . LEU A 1 80 ? 3.671 -2.944 11.679 1.00 91.69 80 LEU A C 1
ATOM 619 O O . LEU A 1 80 ? 4.083 -4.088 11.495 1.00 91.69 80 LEU A O 1
ATOM 623 N N . GLU A 1 81 ? 2.415 -2.704 12.019 1.00 90.31 81 GLU A N 1
ATOM 624 C CA . GLU A 1 81 ? 1.346 -3.686 12.151 1.00 90.31 81 GLU A CA 1
ATOM 625 C C . GLU A 1 81 ? 0.344 -3.530 11.000 1.00 90.31 81 GLU A C 1
ATOM 627 O O . GLU A 1 81 ? -0.080 -2.429 10.653 1.00 90.31 81 GLU A O 1
ATOM 632 N N . VAL A 1 82 ? -0.088 -4.650 10.421 1.00 90.31 82 VAL A N 1
ATOM 633 C CA . VAL A 1 82 ? -1.203 -4.668 9.466 1.00 90.31 82 VAL A CA 1
ATOM 634 C C . VAL A 1 82 ? -2.526 -4.562 10.220 1.00 90.31 82 VAL A C 1
ATOM 636 O O . VAL A 1 82 ? -2.843 -5.419 11.046 1.00 90.31 82 VAL A O 1
ATOM 639 N N . VAL A 1 83 ? -3.334 -3.555 9.888 1.00 90.00 83 VAL A N 1
ATOM 640 C CA . VAL A 1 83 ? -4.716 -3.444 10.385 1.00 90.00 83 VAL A CA 1
ATOM 641 C C . VAL A 1 83 ? -5.680 -4.093 9.409 1.00 90.00 83 VAL A C 1
ATOM 643 O O . VAL A 1 83 ? -5.359 -4.250 8.240 1.00 90.00 83 VAL A O 1
ATOM 646 N N . LEU A 1 84 ? -6.879 -4.466 9.865 1.00 89.75 84 LEU A N 1
ATOM 647 C CA . LEU A 1 84 ? -7.915 -5.047 8.999 1.00 89.75 84 LEU A CA 1
ATOM 648 C C . LEU A 1 84 ? -7.376 -6.152 8.053 1.00 89.75 84 LEU A C 1
ATOM 650 O O . LEU A 1 84 ? -7.606 -6.082 6.849 1.00 89.75 84 LEU A O 1
ATOM 654 N N . PRO A 1 85 ? -6.692 -7.197 8.561 1.00 87.75 85 PRO A N 1
ATOM 655 C CA . PRO A 1 85 ? -5.957 -8.175 7.741 1.00 87.75 85 PRO A CA 1
ATOM 656 C C . PRO A 1 85 ? -6.803 -8.939 6.707 1.00 87.75 85 PRO A C 1
ATOM 658 O O . PRO A 1 85 ? -6.277 -9.482 5.735 1.00 87.75 85 PRO A O 1
ATOM 661 N N . ASN A 1 86 ? -8.122 -8.976 6.909 1.00 86.69 86 ASN A N 1
ATOM 662 C CA . ASN A 1 86 ? -9.083 -9.604 6.000 1.00 86.69 86 ASN A CA 1
ATOM 663 C C . ASN A 1 86 ? -9.529 -8.682 4.853 1.00 86.69 86 ASN A C 1
ATOM 665 O O . ASN A 1 86 ? -10.304 -9.107 3.999 1.00 86.69 86 ASN A O 1
ATOM 669 N N . TRP A 1 87 ? -9.067 -7.432 4.842 1.00 87.38 87 TRP A N 1
ATOM 670 C CA . TRP A 1 87 ? -9.415 -6.415 3.862 1.00 87.38 87 TRP A CA 1
ATOM 671 C C . TRP A 1 87 ? -8.193 -6.054 3.021 1.00 87.38 87 TRP A C 1
ATOM 673 O O . TRP A 1 87 ? -7.085 -5.904 3.532 1.00 87.38 87 TRP A O 1
ATOM 683 N N . ARG A 1 88 ? -8.392 -5.911 1.712 1.00 82.69 88 ARG A N 1
ATOM 684 C CA . ARG A 1 88 ? -7.329 -5.622 0.740 1.00 82.69 88 ARG A CA 1
ATOM 685 C C . ARG A 1 88 ? -7.709 -4.453 -0.156 1.00 82.69 88 ARG A C 1
ATOM 687 O O . ARG A 1 88 ? -8.886 -4.224 -0.419 1.00 82.69 88 ARG A O 1
ATOM 694 N N . LEU A 1 89 ? -6.715 -3.741 -0.676 1.00 78.56 89 LEU A N 1
ATOM 695 C CA . LEU A 1 89 ? -6.953 -2.752 -1.726 1.00 78.56 89 LEU A CA 1
ATOM 696 C C . LEU A 1 89 ? -7.268 -3.411 -3.082 1.00 78.56 89 LEU A C 1
ATOM 698 O O . LEU A 1 89 ? -6.872 -4.559 -3.318 1.00 78.56 89 LEU A O 1
ATOM 702 N N . PRO A 1 90 ? -7.890 -2.660 -4.014 1.00 73.81 90 PRO A N 1
ATOM 703 C CA . PRO A 1 90 ? -7.908 -3.012 -5.423 1.00 73.81 90 PRO A CA 1
ATOM 704 C C . PRO A 1 90 ? -6.495 -3.299 -5.931 1.00 73.81 90 PRO A C 1
ATOM 706 O O . PRO A 1 90 ? -5.520 -2.649 -5.545 1.00 73.81 90 PRO A O 1
ATOM 709 N N . GLN A 1 91 ? -6.382 -4.267 -6.833 1.00 71.19 91 GLN A N 1
ATOM 710 C CA . GLN A 1 91 ? -5.089 -4.642 -7.391 1.00 71.19 91 GLN A CA 1
ATOM 711 C C . GLN A 1 91 ? -4.563 -3.557 -8.326 1.00 71.19 91 GLN A C 1
ATOM 713 O O . GLN A 1 91 ? -5.203 -3.206 -9.318 1.00 71.19 91 GLN A O 1
ATOM 718 N N . GLY A 1 92 ? -3.371 -3.053 -8.007 1.00 70.25 92 GLY A N 1
ATOM 719 C CA . GLY A 1 92 ? -2.629 -2.148 -8.874 1.00 70.25 92 GLY A CA 1
ATOM 720 C C . GLY A 1 92 ? -2.047 -2.882 -10.083 1.00 70.25 92 GLY A C 1
ATOM 721 O O . GLY A 1 92 ? -1.681 -4.054 -10.003 1.00 70.25 92 GLY A O 1
ATOM 722 N N . ILE A 1 93 ? -1.937 -2.180 -11.211 1.00 78.25 93 ILE A N 1
ATOM 723 C CA . ILE A 1 93 ? -1.295 -2.697 -12.424 1.00 78.25 93 ILE A CA 1
ATOM 724 C C . ILE A 1 93 ? 0.061 -2.012 -12.588 1.00 78.25 93 ILE A C 1
ATOM 726 O O . ILE A 1 93 ? 0.142 -0.785 -12.684 1.00 78.25 93 ILE A O 1
ATOM 730 N N . PHE A 1 94 ? 1.126 -2.809 -12.666 1.00 81.12 94 PHE A N 1
ATOM 731 C CA . PHE A 1 94 ? 2.466 -2.317 -12.965 1.00 81.12 94 PHE A CA 1
ATOM 732 C C . PHE A 1 94 ? 2.647 -2.152 -14.478 1.00 81.12 94 PHE A C 1
ATOM 734 O O . PHE A 1 94 ? 2.524 -3.116 -15.235 1.00 81.12 94 PHE A O 1
ATOM 741 N N . HIS A 1 95 ? 2.939 -0.929 -14.921 1.00 84.06 95 HIS A N 1
ATOM 742 C CA . HIS A 1 95 ? 3.094 -0.594 -16.335 1.00 84.06 95 HIS A CA 1
ATOM 743 C C . HIS A 1 95 ? 4.540 -0.207 -16.654 1.00 84.06 95 HIS A C 1
ATOM 745 O O . HIS A 1 95 ? 5.128 0.634 -15.980 1.00 84.06 95 HIS A O 1
ATOM 751 N N . ALA A 1 96 ? 5.084 -0.756 -17.740 1.00 86.56 96 ALA A N 1
ATOM 752 C CA . ALA A 1 96 ? 6.319 -0.271 -18.349 1.00 86.56 96 ALA A CA 1
ATOM 753 C C . ALA A 1 96 ? 5.969 0.667 -19.515 1.00 86.56 96 ALA A C 1
ATOM 755 O O . ALA A 1 96 ? 5.454 0.221 -20.541 1.00 86.56 96 ALA A O 1
ATOM 756 N N . VAL A 1 97 ? 6.228 1.969 -19.359 1.00 87.88 97 VAL A N 1
ATOM 757 C CA . VAL A 1 97 ? 5.882 2.994 -20.358 1.00 87.88 97 VAL A CA 1
ATOM 758 C C . VAL A 1 97 ? 7.130 3.423 -21.127 1.00 87.88 97 VAL A C 1
ATOM 760 O O . VAL A 1 97 ? 8.130 3.821 -20.537 1.00 87.88 97 VAL A O 1
ATOM 763 N N . PHE A 1 98 ? 7.074 3.361 -22.458 1.00 84.62 98 PHE A N 1
ATOM 764 C CA . PHE A 1 98 ? 8.175 3.748 -23.343 1.00 84.62 98 PHE A CA 1
ATOM 765 C C . PHE A 1 98 ? 7.654 4.358 -24.651 1.00 84.62 98 PHE A C 1
ATOM 767 O O . PHE A 1 98 ? 6.558 4.051 -25.121 1.00 84.62 98 PHE A O 1
ATOM 774 N N . ALA A 1 99 ? 8.446 5.242 -25.264 1.00 82.56 99 ALA A N 1
ATOM 775 C CA . ALA A 1 99 ? 8.059 5.928 -26.493 1.00 82.56 99 ALA A CA 1
ATOM 776 C C . ALA A 1 99 ? 8.193 5.002 -27.718 1.00 82.56 99 ALA A C 1
ATOM 778 O O . ALA A 1 99 ? 9.289 4.771 -28.221 1.00 82.56 99 ALA A O 1
ATOM 779 N N . SER A 1 100 ? 7.070 4.508 -28.243 1.00 72.06 100 SER A N 1
ATOM 780 C CA . SER A 1 100 ? 7.049 3.585 -29.394 1.00 72.06 100 SER A CA 1
ATOM 781 C C . SER A 1 100 ? 7.371 4.239 -30.748 1.00 72.06 100 SER A C 1
ATOM 783 O O . SER A 1 100 ? 7.767 3.558 -31.692 1.00 72.06 100 SER A O 1
ATOM 785 N N . ARG A 1 101 ? 7.222 5.566 -30.866 1.00 67.12 101 ARG A N 1
ATOM 786 C CA . ARG A 1 101 ? 7.153 6.277 -32.161 1.00 67.12 101 ARG A CA 1
ATOM 787 C C . ARG A 1 101 ? 8.469 6.364 -32.949 1.00 67.12 101 ARG A C 1
ATOM 789 O O . ARG A 1 101 ? 8.443 6.828 -34.081 1.00 67.12 101 ARG A O 1
ATOM 796 N N . ARG A 1 102 ? 9.611 5.975 -32.374 1.00 68.31 102 ARG A N 1
ATOM 797 C CA . ARG A 1 102 ? 10.938 6.072 -33.026 1.00 68.31 102 ARG A CA 1
ATOM 798 C C . ARG A 1 102 ? 11.574 4.715 -33.345 1.00 68.31 102 ARG A C 1
ATOM 800 O O . ARG A 1 102 ? 12.742 4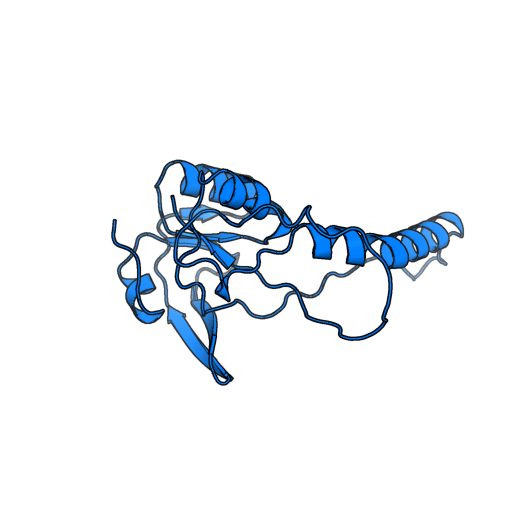.667 -33.712 1.00 68.31 102 ARG A O 1
ATOM 807 N N . GLY A 1 103 ? 10.809 3.629 -33.223 1.00 71.44 103 GLY A N 1
ATOM 808 C CA . GLY A 1 103 ? 11.357 2.276 -33.212 1.00 71.44 103 GLY A CA 1
ATOM 809 C C . GLY A 1 103 ? 11.992 1.967 -31.855 1.00 71.44 103 GLY A C 1
ATOM 810 O O . GLY A 1 103 ? 12.669 2.800 -31.254 1.00 71.44 103 GLY A O 1
ATOM 811 N N . LEU A 1 104 ? 11.725 0.773 -31.332 1.00 81.19 104 LEU A N 1
ATOM 812 C CA . LEU A 1 104 ? 12.278 0.340 -30.055 1.00 81.19 104 LEU A CA 1
ATOM 813 C C . LEU A 1 104 ? 13.724 -0.108 -30.278 1.00 81.19 104 LEU A C 1
ATOM 815 O O . LEU A 1 104 ? 13.961 -1.072 -31.006 1.00 81.19 104 LEU A O 1
ATOM 819 N N . LEU A 1 105 ? 14.690 0.582 -29.670 1.00 88.75 105 LEU A N 1
ATOM 820 C CA . LEU A 1 105 ? 16.091 0.164 -29.745 1.00 88.75 105 LEU A CA 1
ATOM 821 C C . LEU A 1 105 ? 16.228 -1.279 -29.221 1.00 88.75 105 LEU A C 1
ATOM 823 O O . LEU A 1 105 ? 15.627 -1.588 -28.186 1.00 88.75 105 LEU A O 1
ATOM 827 N N . PRO A 1 106 ? 17.041 -2.146 -29.856 1.00 89.00 106 PRO A N 1
ATOM 828 C CA . PRO A 1 106 ? 17.221 -3.528 -29.409 1.00 89.00 106 PRO A CA 1
ATOM 829 C C . PRO A 1 106 ? 17.576 -3.647 -27.921 1.00 89.00 106 PRO A C 1
ATOM 831 O O . PRO A 1 106 ? 17.028 -4.495 -27.227 1.00 89.00 106 PRO A O 1
ATOM 834 N N . ALA A 1 107 ? 18.408 -2.738 -27.401 1.00 91.00 107 ALA A N 1
ATOM 835 C CA . ALA A 1 107 ? 18.755 -2.692 -25.980 1.00 91.00 107 ALA A CA 1
ATOM 836 C C . ALA A 1 107 ? 17.539 -2.436 -25.068 1.00 91.00 107 ALA A C 1
ATOM 838 O O . ALA A 1 107 ? 17.401 -3.079 -24.032 1.00 91.00 107 ALA A O 1
ATOM 839 N N . VAL A 1 108 ? 16.625 -1.543 -25.468 1.00 90.25 108 VAL A N 1
ATOM 840 C CA . VAL A 1 108 ? 15.394 -1.267 -24.708 1.00 90.25 108 VAL A CA 1
ATOM 841 C C . VAL A 1 108 ? 14.461 -2.473 -24.763 1.00 90.25 108 VAL A C 1
ATOM 843 O O . VAL A 1 108 ? 13.853 -2.813 -23.755 1.00 90.25 108 VAL A O 1
ATOM 846 N N . ARG A 1 109 ? 14.381 -3.162 -25.910 1.00 89.25 109 ARG A N 1
ATOM 847 C CA . ARG A 1 109 ? 13.586 -4.389 -26.026 1.00 89.25 109 ARG A CA 1
ATOM 848 C C . ARG A 1 109 ? 14.096 -5.484 -25.091 1.00 89.25 109 ARG A C 1
ATOM 850 O O . ARG A 1 109 ? 13.308 -6.011 -24.318 1.00 89.25 109 ARG A O 1
ATOM 857 N N . VAL A 1 110 ? 15.401 -5.757 -25.115 1.00 93.31 110 VAL A N 1
ATOM 858 C CA . VAL A 1 110 ? 16.026 -6.746 -24.222 1.00 93.31 110 VAL A CA 1
ATOM 859 C C . VAL A 1 110 ? 15.805 -6.376 -22.754 1.00 93.31 110 VAL A C 1
ATOM 861 O O . VAL A 1 110 ? 15.512 -7.249 -21.943 1.00 93.31 110 VAL A O 1
ATOM 864 N N . PHE A 1 111 ? 15.882 -5.089 -22.404 1.00 92.50 111 PHE A N 1
ATOM 865 C CA . PHE A 1 111 ? 15.602 -4.636 -21.042 1.00 92.50 111 PHE A CA 1
ATOM 866 C C . PHE A 1 111 ? 14.136 -4.839 -20.634 1.00 92.50 111 PHE A C 1
ATOM 868 O O . PHE A 1 111 ? 13.872 -5.305 -19.529 1.00 92.50 111 PHE A O 1
ATOM 875 N N . ILE A 1 112 ? 13.179 -4.541 -21.517 1.00 91.38 112 ILE A N 1
ATOM 876 C CA . ILE A 1 112 ? 11.752 -4.795 -21.262 1.00 91.38 112 ILE A CA 1
ATOM 877 C C . ILE A 1 112 ? 11.495 -6.293 -21.090 1.00 91.38 112 ILE A C 1
ATOM 879 O O . ILE A 1 112 ? 10.800 -6.674 -20.153 1.00 91.38 112 ILE A O 1
ATOM 883 N N . ASP A 1 113 ? 12.070 -7.133 -21.953 1.00 91.81 113 ASP A N 1
ATOM 884 C CA . ASP A 1 113 ? 11.925 -8.588 -21.862 1.00 91.81 113 ASP A CA 1
ATOM 885 C C . ASP A 1 113 ? 12.520 -9.107 -20.535 1.00 91.81 113 ASP A C 1
ATOM 887 O O . ASP A 1 113 ? 11.892 -9.906 -19.841 1.00 91.81 113 ASP A O 1
ATOM 891 N N . PHE A 1 114 ? 13.673 -8.572 -20.113 1.00 93.62 114 PHE A N 1
ATOM 892 C CA . PHE A 1 114 ? 14.274 -8.868 -18.810 1.00 93.62 114 PHE A CA 1
ATOM 893 C C . PHE A 1 114 ? 13.376 -8.450 -17.636 1.00 93.62 114 PHE A C 1
ATOM 895 O O . PHE A 1 114 ? 13.178 -9.227 -16.702 1.00 93.62 114 PHE A O 1
ATOM 902 N N . LEU A 1 115 ? 12.807 -7.240 -17.669 1.00 91.81 115 LEU A N 1
ATOM 903 C CA . LEU A 1 115 ? 11.881 -6.780 -16.631 1.00 91.81 115 LEU A CA 1
ATOM 904 C C . LEU A 1 115 ? 10.619 -7.642 -16.589 1.00 91.81 115 LEU A C 1
ATOM 906 O O . LEU A 1 115 ? 10.181 -8.009 -15.504 1.00 91.81 115 LEU A O 1
ATOM 910 N N . ALA A 1 116 ? 10.058 -8.003 -17.743 1.00 89.81 116 ALA A N 1
ATOM 911 C CA . ALA A 1 116 ? 8.891 -8.874 -17.818 1.00 89.81 116 ALA A CA 1
ATOM 912 C C . ALA A 1 116 ? 9.169 -10.260 -17.211 1.00 89.81 116 ALA A C 1
ATOM 914 O O . ALA A 1 116 ? 8.290 -10.838 -16.574 1.00 89.81 116 ALA A O 1
ATOM 915 N N . GLU A 1 117 ? 10.393 -10.772 -17.358 1.00 92.69 117 GLU A N 1
ATOM 916 C CA . GLU A 1 117 ? 10.813 -12.038 -16.759 1.00 92.69 117 GLU A CA 1
ATOM 917 C C . GLU A 1 117 ? 11.053 -11.926 -15.243 1.00 92.69 117 GLU A C 1
ATOM 919 O O . GLU A 1 117 ? 10.644 -12.804 -14.482 1.00 92.69 117 GLU A O 1
ATOM 924 N N . LYS A 1 118 ? 11.731 -10.866 -14.781 1.00 90.31 118 LYS A N 1
ATOM 925 C CA . LYS A 1 118 ? 12.214 -10.771 -13.390 1.00 90.31 118 LYS A CA 1
ATOM 926 C C . LYS A 1 118 ? 11.282 -10.031 -12.436 1.00 90.31 118 LYS A C 1
ATOM 928 O O . LYS A 1 118 ? 11.215 -10.400 -11.263 1.00 90.31 118 LYS A O 1
ATOM 933 N N . ALA A 1 119 ? 10.556 -9.017 -12.904 1.00 86.00 119 ALA A N 1
ATOM 934 C CA . ALA A 1 119 ? 9.689 -8.200 -12.056 1.00 86.00 119 ALA A CA 1
ATOM 935 C C . ALA A 1 119 ? 8.617 -9.015 -11.308 1.00 86.00 119 ALA A C 1
ATOM 937 O O . ALA A 1 119 ? 8.446 -8.760 -10.116 1.00 86.00 119 ALA A O 1
ATOM 938 N N . PRO A 1 120 ? 7.951 -10.029 -11.909 1.00 86.38 120 PRO A N 1
ATOM 939 C CA . PRO A 1 120 ? 6.965 -10.827 -11.182 1.00 86.38 120 PRO A CA 1
ATOM 940 C C . PRO A 1 120 ? 7.538 -11.492 -9.927 1.00 86.38 120 PRO A C 1
ATOM 942 O O . PRO A 1 120 ? 6.920 -11.429 -8.872 1.00 86.38 120 PRO A O 1
ATOM 945 N N . SER A 1 121 ? 8.744 -12.066 -10.010 1.00 86.00 121 SER A N 1
ATOM 946 C CA . SER A 1 121 ? 9.388 -12.716 -8.860 1.00 86.00 121 SER A CA 1
ATOM 947 C C . SER A 1 121 ? 9.758 -11.725 -7.756 1.00 86.00 121 SER A C 1
ATOM 949 O O . SER A 1 121 ? 9.680 -12.076 -6.581 1.00 86.00 121 SER A O 1
ATOM 951 N N . LEU A 1 122 ? 10.181 -10.512 -8.120 1.00 80.88 122 LEU A N 1
ATOM 952 C CA . LEU A 1 122 ? 10.526 -9.471 -7.149 1.00 80.88 122 LEU A CA 1
ATOM 953 C C . LEU A 1 122 ? 9.282 -8.992 -6.399 1.00 80.88 122 LEU A C 1
ATOM 955 O O . LEU A 1 122 ? 9.294 -8.924 -5.173 1.00 80.88 122 LEU A O 1
ATOM 959 N N . VAL A 1 123 ? 8.192 -8.735 -7.126 1.00 80.62 123 VAL A N 1
ATOM 960 C CA . VAL A 1 123 ? 6.911 -8.342 -6.525 1.00 80.62 123 VAL A CA 1
ATOM 961 C C . VAL A 1 123 ? 6.353 -9.467 -5.653 1.00 80.62 123 VAL A C 1
ATOM 963 O O . VAL A 1 123 ? 5.859 -9.199 -4.564 1.00 80.62 123 VAL A O 1
ATOM 966 N N . GLU A 1 124 ? 6.483 -10.726 -6.080 1.00 81.94 124 GLU A N 1
ATOM 967 C CA . GLU A 1 124 ? 6.030 -11.876 -5.292 1.00 81.94 124 GLU A CA 1
ATOM 968 C C . GLU A 1 124 ? 6.777 -12.004 -3.961 1.00 81.94 124 GLU A C 1
ATOM 970 O O . GLU A 1 124 ? 6.167 -12.275 -2.933 1.00 81.94 124 GLU A O 1
ATOM 975 N N . SER A 1 125 ? 8.092 -11.767 -3.962 1.00 81.50 125 SER A N 1
ATOM 976 C CA . SER A 1 125 ? 8.917 -11.879 -2.751 1.00 81.50 125 SER A CA 1
ATOM 977 C C . SER A 1 125 ? 8.572 -10.848 -1.675 1.00 81.50 125 SER A C 1
ATOM 979 O O . SER A 1 125 ? 8.790 -11.090 -0.491 1.00 81.50 125 SER A O 1
ATOM 981 N N . ALA A 1 126 ? 8.011 -9.707 -2.077 1.00 79.25 126 ALA A N 1
ATOM 982 C CA . ALA A 1 126 ? 7.571 -8.684 -1.145 1.00 79.25 126 ALA A CA 1
ATOM 983 C C . ALA A 1 126 ? 6.218 -9.010 -0.501 1.00 79.25 126 ALA A C 1
ATOM 985 O O . ALA A 1 126 ? 5.810 -8.289 0.406 1.00 79.25 126 ALA A O 1
ATOM 986 N N . ARG A 1 127 ? 5.519 -10.064 -0.946 1.00 80.75 127 ARG A N 1
ATOM 987 C CA . ARG A 1 127 ? 4.139 -10.269 -0.527 1.00 80.75 127 ARG A CA 1
ATOM 988 C C . ARG A 1 127 ? 3.979 -10.560 0.948 1.00 80.75 127 ARG A C 1
ATOM 990 O O . ARG A 1 127 ? 4.669 -11.408 1.513 1.00 80.75 127 ARG A O 1
ATOM 997 N N . LEU A 1 128 ? 2.979 -9.912 1.531 1.00 76.69 128 LEU A N 1
ATOM 998 C CA . LEU A 1 128 ? 2.528 -10.185 2.885 1.00 76.69 128 LEU A CA 1
ATOM 999 C C . LEU A 1 128 ? 1.309 -11.116 2.841 1.00 76.69 128 LEU A C 1
ATOM 1001 O O . LEU A 1 128 ? 0.308 -10.858 2.170 1.00 76.69 128 LEU A O 1
ATOM 1005 N N . GLN A 1 129 ? 1.363 -12.216 3.591 1.00 71.31 129 GLN A N 1
ATOM 1006 C CA . GLN A 1 129 ? 0.229 -13.135 3.752 1.00 71.31 129 GLN A CA 1
ATOM 1007 C C . GLN A 1 129 ? -0.722 -12.615 4.839 1.00 71.31 129 GLN A C 1
ATOM 1009 O O . GLN A 1 129 ? -0.948 -13.262 5.853 1.00 71.31 129 GLN A O 1
ATOM 1014 N N . CYS A 1 130 ? -1.267 -11.409 4.644 1.00 64.19 130 CYS A N 1
ATOM 1015 C CA . CYS A 1 130 ? -1.982 -10.659 5.6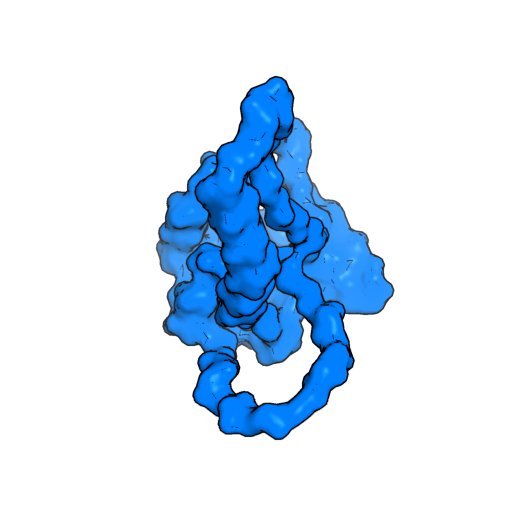85 1.00 64.19 130 CYS A CA 1
ATOM 1016 C C . CYS A 1 130 ? -3.159 -11.389 6.330 1.00 64.19 130 CYS A C 1
ATOM 1018 O O . CYS A 1 130 ? -3.395 -11.188 7.513 1.00 64.19 130 CYS A O 1
ATOM 1020 N N . SER A 1 131 ? -3.849 -12.275 5.612 1.00 61.28 131 SER A N 1
ATOM 1021 C CA . SER A 1 131 ? -4.939 -13.093 6.165 1.00 61.28 131 SER A CA 1
ATOM 1022 C C . SER A 1 131 ? -4.500 -14.002 7.319 1.00 61.28 131 SER A C 1
ATOM 1024 O O . SER A 1 131 ? -5.308 -14.318 8.190 1.00 61.28 131 SER A O 1
ATOM 1026 N N . ASP A 1 132 ? -3.222 -14.381 7.357 1.00 58.03 132 ASP A N 1
ATOM 1027 C CA . ASP A 1 132 ? -2.636 -15.192 8.428 1.00 58.03 132 ASP A CA 1
ATOM 1028 C C . ASP A 1 132 ? -2.047 -14.319 9.555 1.00 58.03 132 ASP A C 1
ATOM 1030 O O . ASP A 1 132 ? -1.690 -14.809 10.628 1.00 58.03 132 ASP A O 1
ATOM 1034 N N . ILE A 1 133 ? -1.995 -13.000 9.339 1.00 57.41 133 ILE A N 1
ATOM 1035 C CA . ILE A 1 133 ? -1.420 -12.007 10.241 1.00 57.41 133 ILE A CA 1
ATOM 1036 C C . ILE A 1 133 ? -2.537 -11.402 11.099 1.00 57.41 133 ILE A C 1
ATOM 1038 O O . ILE A 1 133 ? -3.162 -10.404 10.750 1.00 57.41 133 ILE A O 1
ATOM 1042 N N . LYS A 1 134 ? -2.797 -11.981 12.275 1.00 56.78 134 LYS A N 1
ATOM 1043 C CA . LYS A 1 134 ? -3.740 -11.415 13.261 1.00 56.78 134 LYS A CA 1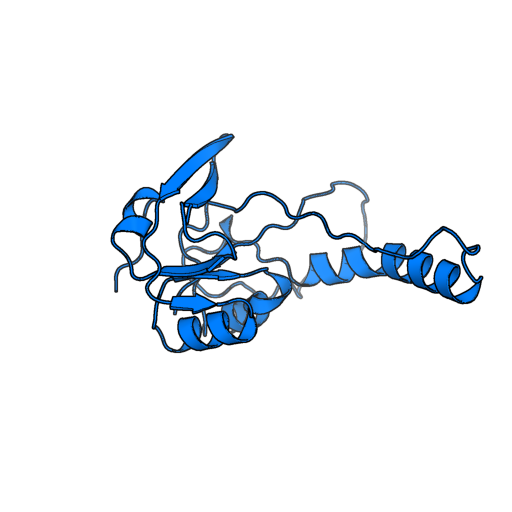
ATOM 1044 C C . LYS A 1 134 ? -3.114 -10.268 14.073 1.00 56.78 134 LYS A C 1
ATOM 1046 O O . LYS A 1 134 ? -3.038 -10.362 15.295 1.00 56.78 134 LYS A O 1
ATOM 1051 N N . GLY A 1 135 ? -2.636 -9.214 13.407 1.00 52.06 135 GLY A N 1
ATOM 1052 C CA . GLY A 1 135 ? -2.002 -8.066 14.077 1.00 52.06 135 GLY A CA 1
ATOM 1053 C C . GLY A 1 135 ? -0.674 -8.405 14.773 1.00 52.06 135 GLY A C 1
ATOM 1054 O O . GLY A 1 135 ? -0.347 -7.843 15.817 1.00 52.06 135 GLY A O 1
ATOM 1055 N N . GLY A 1 136 ? 0.053 -9.392 14.235 1.00 53.41 136 GLY A N 1
ATOM 1056 C CA . GLY A 1 136 ? 1.400 -9.784 14.663 1.00 53.41 136 GLY A CA 1
ATOM 1057 C C . GLY A 1 136 ? 2.423 -9.610 13.531 1.00 53.41 136 GLY A C 1
ATOM 1058 O O . GLY A 1 136 ? 2.042 -9.238 12.425 1.00 53.41 136 GLY A O 1
ATOM 1059 N N . PRO A 1 137 ? 3.717 -9.872 13.763 1.00 54.53 137 PRO A N 1
ATOM 1060 C CA . PRO A 1 137 ? 4.716 -9.832 12.698 1.00 54.53 137 PRO A CA 1
ATOM 1061 C C . PRO A 1 137 ? 4.467 -10.946 11.669 1.00 54.53 137 PRO A C 1
ATOM 1063 O O . PRO A 1 137 ? 4.076 -12.063 12.022 1.00 54.53 137 PRO A O 1
ATOM 1066 N N . CYS A 1 138 ? 4.689 -10.643 10.387 1.00 50.56 138 CYS A N 1
ATOM 1067 C CA . CYS A 1 138 ? 4.626 -11.648 9.324 1.00 50.56 138 CYS A CA 1
ATOM 1068 C C . CYS A 1 138 ? 5.749 -12.679 9.536 1.00 50.56 138 CYS A C 1
ATOM 1070 O O . CYS A 1 138 ? 6.899 -12.263 9.679 1.00 50.56 138 CYS A O 1
ATOM 1072 N N . PRO A 1 139 ? 5.476 -13.996 9.524 1.00 55.34 139 PRO A N 1
ATOM 1073 C CA . PRO A 1 139 ? 6.546 -14.983 9.550 1.00 55.34 139 PRO A CA 1
ATOM 1074 C C . PRO A 1 139 ? 7.403 -14.862 8.282 1.00 55.34 139 PRO A C 1
ATOM 1076 O O . PRO A 1 139 ? 6.872 -14.708 7.178 1.00 55.34 139 PRO A O 1
ATOM 1079 N N . ASP A 1 140 ? 8.725 -14.948 8.436 1.00 51.97 140 ASP A N 1
ATOM 1080 C CA . ASP A 1 140 ? 9.655 -15.013 7.310 1.00 51.97 140 ASP A CA 1
ATOM 1081 C C . ASP A 1 140 ? 9.385 -16.293 6.513 1.00 51.97 140 ASP A C 1
ATOM 1083 O O . ASP A 1 140 ? 9.701 -17.404 6.946 1.00 51.97 140 ASP A O 1
ATOM 1087 N N . SER A 1 141 ? 8.810 -16.165 5.319 1.00 46.47 141 SER A N 1
ATOM 1088 C CA . SER A 1 141 ? 8.523 -17.287 4.419 1.00 46.47 141 SER A CA 1
ATOM 1089 C C . SER A 1 141 ? 9.783 -17.824 3.716 1.00 46.47 141 SER A C 1
ATOM 1091 O O . SER A 1 141 ? 9.756 -18.194 2.544 1.00 46.47 141 SER A O 1
ATOM 1093 N N . ILE A 1 142 ? 10.904 -17.933 4.439 1.00 41.78 142 ILE A N 1
ATOM 1094 C CA . ILE A 1 142 ? 12.122 -18.619 3.985 1.00 41.78 142 ILE A CA 1
ATOM 1095 C C . ILE A 1 142 ? 12.273 -19.949 4.740 1.00 41.78 142 ILE A C 1
ATOM 1097 O O . ILE A 1 142 ? 13.281 -20.225 5.383 1.00 41.78 142 ILE A O 1
ATOM 1101 N N . SER A 1 143 ? 11.271 -20.824 4.656 1.00 36.78 143 SER A N 1
ATOM 1102 C CA . SER A 1 143 ? 11.461 -22.251 4.950 1.00 36.78 143 SER A CA 1
ATOM 1103 C C . SER A 1 143 ? 10.630 -23.103 3.991 1.00 36.78 143 SER A C 1
ATOM 1105 O O . SER A 1 143 ? 9.475 -23.423 4.233 1.00 36.78 143 SER A O 1
ATOM 1107 N N . GLY A 1 144 ? 11.214 -23.438 2.838 1.00 31.67 144 GLY A N 1
ATOM 1108 C CA . GLY A 1 144 ? 10.547 -24.317 1.873 1.00 31.67 144 GLY A CA 1
ATOM 1109 C C . GLY A 1 144 ? 11.153 -24.294 0.480 1.00 31.67 144 GLY A C 1
ATOM 1110 O O . GLY A 1 144 ? 10.441 -24.160 -0.509 1.00 31.67 144 GLY A O 1
ATOM 1111 N N . ARG A 1 145 ? 12.482 -24.380 0.383 1.00 43.31 145 ARG A N 1
ATOM 1112 C CA . ARG A 1 145 ? 13.163 -24.594 -0.892 1.00 43.31 145 ARG A CA 1
ATOM 1113 C C . ARG A 1 145 ? 13.110 -26.095 -1.198 1.00 43.31 145 ARG A C 1
ATOM 1115 O O . ARG A 1 145 ? 14.078 -26.772 -0.914 1.00 43.31 145 ARG A O 1
ATOM 1122 N N . ASP A 1 146 ? 12.003 -26.599 -1.745 1.00 30.77 146 ASP A N 1
ATOM 1123 C CA . ASP A 1 146 ? 11.946 -27.928 -2.375 1.00 30.77 146 ASP A CA 1
ATOM 1124 C C . ASP A 1 146 ? 10.925 -27.940 -3.519 1.00 30.77 146 ASP A C 1
ATOM 1126 O O . ASP A 1 146 ? 9.763 -27.565 -3.376 1.00 30.77 146 ASP A O 1
ATOM 1130 N N . GLY A 1 147 ? 11.406 -28.294 -4.710 1.00 37.44 147 GLY A N 1
ATOM 1131 C CA . GLY A 1 147 ? 10.685 -28.114 -5.960 1.00 37.44 147 GLY A CA 1
ATOM 1132 C C . GLY A 1 147 ? 9.600 -29.155 -6.225 1.00 37.44 147 GLY A C 1
ATOM 1133 O O . GLY A 1 147 ? 9.846 -30.350 -6.121 1.00 37.44 147 GLY A O 1
ATOM 1134 N N . LYS A 1 148 ? 8.439 -28.691 -6.700 1.00 27.36 148 LYS A N 1
ATOM 1135 C CA . LYS A 1 148 ? 7.662 -29.237 -7.834 1.00 27.36 148 LYS A CA 1
ATOM 1136 C C . LYS A 1 148 ? 6.281 -28.584 -7.875 1.00 27.36 148 LYS A C 1
ATOM 1138 O O . LYS A 1 148 ? 5.598 -28.528 -6.865 1.00 27.36 148 LYS A O 1
ATOM 1143 N N . GLY A 1 149 ? 5.827 -28.243 -9.081 1.00 25.53 149 GLY A N 1
ATOM 1144 C CA . GLY A 1 149 ? 4.399 -28.093 -9.378 1.00 25.53 149 GLY A CA 1
ATOM 1145 C C . GLY A 1 149 ? 3.989 -26.685 -9.783 1.00 25.53 149 GLY A C 1
ATOM 1146 O O . GLY A 1 149 ? 3.718 -25.827 -8.956 1.00 25.53 149 GLY A O 1
ATOM 1147 N N . ALA A 1 150 ? 3.911 -26.472 -11.092 1.00 29.97 150 ALA A N 1
ATOM 1148 C CA . ALA A 1 150 ? 3.313 -25.295 -11.693 1.00 29.97 150 ALA A CA 1
ATOM 1149 C C . ALA A 1 150 ? 1.819 -25.131 -11.336 1.00 29.97 150 ALA A C 1
ATOM 1151 O O . ALA A 1 150 ? 1.098 -26.114 -11.172 1.00 29.97 150 ALA A O 1
ATOM 1152 N N . LYS A 1 151 ? 1.379 -23.863 -11.406 1.00 29.09 151 LYS A N 1
ATOM 1153 C CA . LYS A 1 151 ? 0.006 -23.314 -11.417 1.00 29.09 151 LYS A CA 1
ATOM 1154 C C . LYS A 1 151 ? -0.723 -23.155 -10.072 1.00 29.09 151 LYS A C 1
ATOM 1156 O O . LYS A 1 151 ? -1.558 -23.974 -9.707 1.00 29.09 151 LYS A O 1
ATOM 1161 N N . LYS A 1 152 ? -0.656 -21.932 -9.537 1.00 25.58 152 LYS A N 1
ATOM 1162 C CA . LYS A 1 152 ? -1.799 -20.996 -9.538 1.00 25.58 152 LYS A CA 1
ATOM 1163 C C . LYS A 1 152 ? -1.288 -19.571 -9.315 1.00 25.58 152 LYS A C 1
ATOM 1165 O O . LYS A 1 152 ? -0.520 -19.330 -8.396 1.00 25.58 152 LYS A O 1
ATOM 1170 N N . ALA A 1 153 ? -1.683 -18.659 -10.200 1.00 33.03 153 ALA A N 1
ATOM 1171 C CA . ALA A 1 153 ? -1.404 -17.237 -10.074 1.00 33.03 153 ALA A CA 1
ATOM 1172 C C . ALA A 1 153 ? -2.303 -16.666 -8.974 1.00 33.03 153 ALA A C 1
ATOM 1174 O O . ALA A 1 153 ? -3.487 -16.424 -9.211 1.00 33.03 153 ALA A O 1
ATOM 1175 N N . ASP A 1 154 ? -1.749 -16.510 -7.780 1.00 30.33 154 ASP A N 1
ATOM 1176 C CA . ASP A 1 154 ? -2.326 -15.645 -6.759 1.00 30.33 154 ASP A CA 1
ATOM 1177 C C . ASP A 1 154 ? -1.672 -14.267 -6.872 1.00 30.33 154 ASP A C 1
ATOM 1179 O O . ASP A 1 154 ? -0.548 -14.174 -7.365 1.00 30.33 154 ASP A O 1
ATOM 1183 N N . LYS A 1 155 ? -2.363 -13.195 -6.492 1.00 38.09 155 LYS A N 1
ATOM 1184 C CA . LYS A 1 155 ? -2.182 -11.821 -6.995 1.00 38.09 155 LYS A CA 1
ATOM 1185 C C . LYS A 1 155 ? -1.942 -10.812 -5.846 1.00 38.09 155 LYS A C 1
ATOM 1187 O O . LYS A 1 155 ? -2.717 -10.782 -4.898 1.00 38.09 155 LYS A O 1
ATOM 1192 N N . GLY A 1 156 ? -0.885 -9.997 -5.939 1.00 38.06 156 GLY A N 1
ATOM 1193 C CA . GLY A 1 156 ? -0.379 -9.137 -4.852 1.00 38.06 156 GLY A CA 1
ATOM 1194 C C . GLY A 1 156 ? -1.192 -7.860 -4.653 1.00 38.06 156 GLY A C 1
ATOM 1195 O O . GLY A 1 156 ? -1.666 -7.276 -5.629 1.00 38.06 156 GLY A O 1
ATOM 1196 N N . ALA A 1 157 ? -1.372 -7.450 -3.395 1.00 49.03 157 ALA A N 1
ATOM 1197 C CA . ALA A 1 157 ? -2.253 -6.362 -2.971 1.00 49.03 157 ALA A CA 1
ATOM 1198 C C . ALA A 1 157 ? -1.468 -5.276 -2.210 1.00 49.03 157 ALA A C 1
ATOM 1200 O O . ALA A 1 157 ? -0.340 -5.489 -1.794 1.00 49.03 157 ALA A O 1
ATOM 1201 N N . GLY A 1 158 ? -2.042 -4.081 -2.063 1.00 51.53 158 GLY A N 1
ATOM 1202 C CA . GLY A 1 158 ? -1.600 -3.116 -1.050 1.00 51.53 158 GLY A CA 1
ATOM 1203 C C . GLY A 1 158 ? -2.298 -3.414 0.276 1.00 51.53 158 GLY A C 1
ATOM 1204 O O . GLY A 1 158 ? -3.401 -3.973 0.270 1.00 51.53 158 GLY A O 1
ATOM 1205 N N . VAL A 1 159 ? -1.681 -3.033 1.394 1.00 61.56 159 VAL A N 1
ATOM 1206 C CA . VAL A 1 159 ? -2.152 -3.404 2.735 1.00 61.56 159 VAL A CA 1
ATOM 1207 C C . VAL A 1 159 ? -2.228 -2.163 3.632 1.00 61.56 159 VAL A C 1
ATOM 1209 O O . VAL A 1 159 ? -1.310 -1.337 3.601 1.00 61.56 159 VAL A O 1
ATOM 1212 N N . PRO A 1 160 ? -3.304 -1.997 4.423 1.00 69.06 160 PRO A N 1
ATOM 1213 C CA . PRO A 1 160 ? -3.370 -0.948 5.434 1.00 69.06 160 PRO A CA 1
ATOM 1214 C C . PRO A 1 160 ? -2.469 -1.284 6.639 1.00 69.06 160 PRO A C 1
ATOM 1216 O O . PRO A 1 160 ? -2.533 -2.388 7.181 1.00 69.06 160 PRO A O 1
ATOM 1219 N N . ALA A 1 161 ? -1.637 -0.331 7.071 1.00 71.25 161 ALA A N 1
ATOM 1220 C CA . ALA A 1 161 ? -0.677 -0.518 8.165 1.00 71.25 161 ALA A CA 1
ATOM 1221 C C . ALA A 1 161 ? -0.659 0.660 9.165 1.00 71.25 161 ALA A C 1
ATOM 1223 O O . ALA A 1 161 ? -0.959 1.798 8.788 1.00 71.25 161 ALA A O 1
ATOM 1224 N N . GLN A 1 162 ? -0.301 0.381 10.424 1.00 75.50 162 GLN A N 1
ATOM 1225 C CA . GLN A 1 162 ? -0.127 1.339 11.532 1.00 75.50 162 GLN A CA 1
ATOM 1226 C C . GLN A 1 162 ? 0.973 0.860 12.505 1.00 75.50 162 GLN A C 1
ATOM 1228 O O . GLN A 1 162 ? 1.192 -0.342 12.569 1.00 75.50 162 GLN A O 1
ATOM 1233 N N . ALA A 1 163 ? 1.642 1.743 13.258 1.00 69.62 163 ALA A N 1
ATOM 1234 C CA . ALA A 1 163 ? 2.578 1.333 14.326 1.00 69.62 163 ALA A CA 1
ATOM 1235 C C . ALA A 1 163 ? 1.891 0.921 15.637 1.00 69.62 163 ALA A C 1
ATOM 1237 O O . ALA A 1 163 ? 0.758 1.396 15.900 1.00 69.62 163 ALA A O 1
#

Sequence (163 aa):
MGRPTNPDELAEHVTLSISEDDARQRWELHGPDGEVRKVELKPRVMGFDFPMLMALAEQGVGITLLPETVCAEAVRRGELEVVLPNWRLPQGIFHAVFASRRGLLPAVRVFIDFLAEKAPSLVESARLQCSDIKGGPCPDSISGRDGKGAKKADKGAGVPAQA

Organism: NCBI:txid411481

Secondary structure (DSSP, 8-state):
----SSGGGGGGS-EEEE-S-TT--EEEEE-GGG-EEEEE---SEEES-HHHHHHHHHTT--EEEEEHHHHHHHHHHTSSEESSTT-BPPPP-------GGG---HHHHHHHHHHHHHHHHHHHHT---GGG-SSSPPP------------------EEEEE-

Radius of gyration: 17.98 Å; chains: 1; bounding box: 36×46×52 Å

Foldseek 3Di:
DDQDPDPQCLQVWAEEEADPDPPWPWFWKQAPPRDIDIYTHDHPYYDNDQVVRQVCQLVQVTKYWDFLLRCLVCLQVVSKWFGPLRIFGDADDDDDDDDPPPPQDPVNVVVVVVCVVCVVVSSVLSAANSNVRPRHRGPNPPDDPDDDDDDDDDGGTITMMHD

InterPro domains:
  IPR005119 LysR, substrate-binding [PF03466] (2-119)
  IPR058163 LysR-type transcriptional regulator, proteobacterial-type [PTHR30537] (2-121)